Protein AF-A0A367M570-F1 (afdb_monomer_lite)

Foldseek 3Di:
DPPPPPDPDLLPLLVVLQVVVVCVVVVVVVVVVVCCVPPVVVVVVVLVVLCVLEDPEQPLVSVVLVVVLSVVSSVCSNCVVVVQVVCCVVPVDRQGPVNVVVVSVVVSVVSRHDDYPDPDPVSSPDDDDDDDPPPDDD

Secondary structure (DSSP, 8-state):
-------SSTTHHHHHHHHHHHHHHTT-HHHHHHHHHHHHHHHHHHHHHHHHHS----HHHHHHHHHHHHHHHHHHHHTHHHHHHHHHHHHS----HHHHHHHHHHHHHHHTTSPP----HHHHT--PPP---PPPP-

Sequence (138 aa):
QAMAVKPRSGNDLSIFMRLLGLAFSQSQGHLRKYLEEVYGKVFRRYMLLVNEAAPKLPPIELFWRVHFMLGAAAFSMSGIKALRAMAETDFGVNTSTEQVMHLMVPFFAAGMRAESGIDDPLLAGAQLRPRNKTPAKA

Organism: Pseudomonas aeruginosa (NCBI:txid287)

Radius of gyration: 18.05 Å; chains: 1; bounding box: 32×40×56 Å

pLDDT: mean 84.7, std 14.81, range [34.62, 98.0]

InterPro domains:
  IPR036271 Tetracyclin repressor-like, C-terminal domain superfamily [SSF48498] (4-114)
  IPR041586 PsrA, tetracyclin repressor-like, C-terminal domain [PF17939] (2-111)

Structure (mmCIF, N/CA/C/O backbone):
data_AF-A0A367M570-F1
#
_entry.id   AF-A0A367M570-F1
#
loop_
_atom_site.group_PDB
_atom_site.id
_atom_site.type_symbol
_atom_site.label_atom_id
_atom_site.label_alt_id
_atom_site.label_comp_id
_atom_site.label_asym_id
_atom_site.label_entity_id
_atom_site.label_seq_id
_atom_site.pdbx_PDB_ins_code
_atom_site.Cartn_x
_atom_site.Cartn_y
_atom_site.Cartn_z
_atom_site.occupancy
_atom_site.B_iso_or_equiv
_atom_site.auth_seq_id
_atom_site.auth_comp_id
_atom_site.auth_asym_id
_atom_site.auth_atom_id
_atom_site.pdbx_PDB_model_num
ATOM 1 N N . GLN A 1 1 ? -13.243 13.557 -8.423 1.00 34.62 1 GLN A N 1
ATOM 2 C CA . GLN A 1 1 ? -12.076 14.240 -9.018 1.00 34.62 1 GLN A CA 1
ATOM 3 C C . GLN A 1 1 ? -10.933 14.195 -8.013 1.00 34.62 1 GLN A C 1
ATOM 5 O O . GLN A 1 1 ? -10.962 14.931 -7.037 1.00 34.62 1 GLN A O 1
ATOM 10 N N . ALA A 1 2 ? -9.980 13.277 -8.185 1.00 37.94 2 ALA A N 1
ATOM 11 C CA . ALA A 1 2 ? -8.731 13.326 -7.431 1.00 37.94 2 ALA A CA 1
ATOM 12 C C . ALA A 1 2 ? -7.900 14.479 -8.009 1.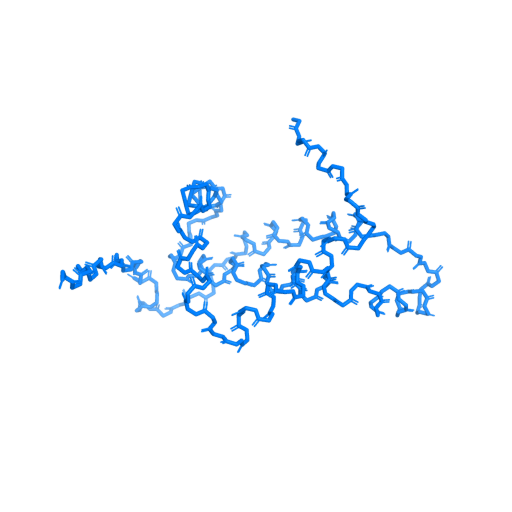00 37.94 2 ALA A C 1
ATOM 14 O O . ALA A 1 2 ? -7.686 14.526 -9.219 1.00 37.94 2 ALA A O 1
ATOM 15 N N . MET A 1 3 ? -7.506 15.444 -7.178 1.00 39.47 3 MET A N 1
ATOM 16 C CA . MET A 1 3 ? -6.627 16.527 -7.615 1.00 39.47 3 MET A CA 1
ATOM 17 C C . MET A 1 3 ? -5.320 15.909 -8.110 1.00 39.47 3 MET A C 1
ATOM 19 O O . MET A 1 3 ? -4.603 15.277 -7.334 1.00 39.47 3 MET A O 1
ATOM 23 N N . ALA A 1 4 ? -5.025 16.070 -9.399 1.00 48.22 4 ALA A N 1
ATOM 24 C CA . ALA A 1 4 ? -3.744 15.688 -9.964 1.00 48.22 4 ALA A CA 1
ATOM 25 C C . ALA A 1 4 ? -2.668 16.578 -9.329 1.00 48.22 4 ALA A C 1
ATOM 27 O O . ALA A 1 4 ? -2.486 17.735 -9.712 1.00 48.22 4 ALA A O 1
ATOM 28 N N . VAL A 1 5 ? -1.983 16.056 -8.312 1.00 55.94 5 VAL A N 1
ATOM 29 C CA . VAL A 1 5 ? -0.757 16.665 -7.799 1.00 55.94 5 VAL A CA 1
ATOM 30 C C . VAL A 1 5 ? 0.239 16.618 -8.948 1.00 55.94 5 VAL A C 1
ATOM 32 O O . VAL A 1 5 ? 0.719 15.547 -9.312 1.00 55.94 5 VAL A O 1
ATOM 35 N N . LYS A 1 6 ? 0.495 17.772 -9.570 1.00 53.00 6 LYS A N 1
ATOM 36 C CA . LYS A 1 6 ? 1.461 17.881 -10.662 1.00 53.00 6 LYS A CA 1
ATOM 37 C C . LYS A 1 6 ? 2.836 17.488 -10.099 1.00 53.00 6 LYS A C 1
ATOM 39 O O . LYS A 1 6 ? 3.293 18.157 -9.169 1.00 53.00 6 LYS A O 1
ATOM 44 N N . PRO A 1 7 ? 3.476 16.415 -10.598 1.00 57.03 7 PRO A N 1
ATOM 45 C CA . PRO A 1 7 ? 4.789 16.012 -10.111 1.00 57.03 7 PRO A CA 1
ATOM 46 C C . PRO A 1 7 ? 5.773 17.173 -10.286 1.00 57.03 7 PRO A C 1
ATOM 48 O O . PRO A 1 7 ? 5.790 17.811 -11.340 1.00 57.03 7 PRO A O 1
ATOM 51 N N . ARG A 1 8 ? 6.583 17.465 -9.264 1.00 62.84 8 ARG A N 1
ATOM 52 C CA . ARG A 1 8 ? 7.689 18.433 -9.363 1.00 62.84 8 ARG A CA 1
ATOM 53 C C . ARG A 1 8 ? 8.830 17.820 -10.181 1.00 62.84 8 ARG A C 1
ATOM 55 O O . ARG A 1 8 ? 9.519 18.539 -10.895 1.00 62.84 8 ARG A O 1
ATOM 62 N N . SER A 1 9 ? 8.973 16.493 -10.128 1.00 61.91 9 SER A N 1
ATOM 63 C CA . SER A 1 9 ? 9.797 15.678 -11.024 1.00 61.91 9 SER A CA 1
ATOM 64 C C . SER A 1 9 ? 9.145 14.314 -11.302 1.00 61.91 9 SER A C 1
ATOM 66 O O . SER A 1 9 ? 8.333 13.829 -10.515 1.00 61.91 9 SER A O 1
ATOM 68 N N . GLY A 1 10 ? 9.538 13.634 -12.387 1.00 64.19 10 GLY A N 1
ATOM 69 C CA . GLY A 1 10 ? 9.042 12.284 -12.711 1.00 64.19 10 GLY A CA 1
ATOM 70 C C . GLY A 1 10 ? 9.388 11.190 -11.682 1.00 64.19 10 GLY A C 1
ATOM 71 O O . GLY A 1 10 ? 8.903 10.069 -11.809 1.00 64.19 10 GLY A O 1
ATOM 72 N N . ASN A 1 11 ? 10.202 11.498 -10.661 1.00 72.75 11 ASN A N 1
ATOM 73 C CA . ASN A 1 11 ? 10.684 10.545 -9.655 1.00 72.75 11 ASN A CA 1
ATOM 74 C C . ASN A 1 11 ? 10.164 10.812 -8.229 1.00 72.75 11 ASN A C 1
ATOM 76 O O . ASN A 1 11 ? 10.533 10.069 -7.318 1.00 72.75 11 ASN A O 1
ATOM 80 N N . ASP A 1 12 ? 9.329 11.833 -8.008 1.00 82.19 12 ASP A N 1
ATOM 81 C CA . ASP A 1 12 ? 8.948 12.280 -6.655 1.00 82.19 12 ASP A CA 1
ATOM 82 C C . ASP A 1 12 ? 8.341 11.157 -5.804 1.00 82.19 12 ASP A C 1
ATOM 84 O O . ASP A 1 12 ? 8.717 10.973 -4.645 1.00 82.19 12 ASP A O 1
ATOM 88 N N . LEU A 1 13 ? 7.452 10.356 -6.396 1.00 80.75 13 LEU A N 1
ATOM 89 C CA . LEU A 1 13 ? 6.815 9.229 -5.715 1.00 80.75 13 LEU A CA 1
ATOM 90 C C . LEU A 1 13 ? 7.827 8.148 -5.309 1.00 80.75 13 LEU A C 1
ATOM 92 O O . LEU A 1 13 ? 7.760 7.623 -4.200 1.00 80.75 13 LEU A O 1
ATOM 96 N N . SER A 1 14 ? 8.786 7.837 -6.183 1.00 82.75 14 SER A N 1
ATOM 97 C CA . SER A 1 14 ? 9.837 6.853 -5.900 1.00 82.75 14 SER A CA 1
ATOM 98 C C . SER A 1 14 ? 10.739 7.319 -4.752 1.00 82.75 14 SER A C 1
ATOM 100 O O . SER A 1 14 ? 11.030 6.551 -3.834 1.00 82.75 14 SER A O 1
ATOM 102 N N . ILE A 1 15 ? 11.116 8.603 -4.747 1.00 87.75 15 ILE A N 1
ATOM 103 C CA . ILE A 1 15 ? 11.908 9.207 -3.668 1.00 87.75 15 ILE A CA 1
ATOM 104 C C . ILE A 1 15 ? 11.131 9.183 -2.350 1.00 87.75 15 ILE A C 1
ATOM 106 O O . ILE A 1 15 ? 11.681 8.747 -1.338 1.00 87.75 15 ILE A O 1
ATOM 110 N N . PHE A 1 16 ? 9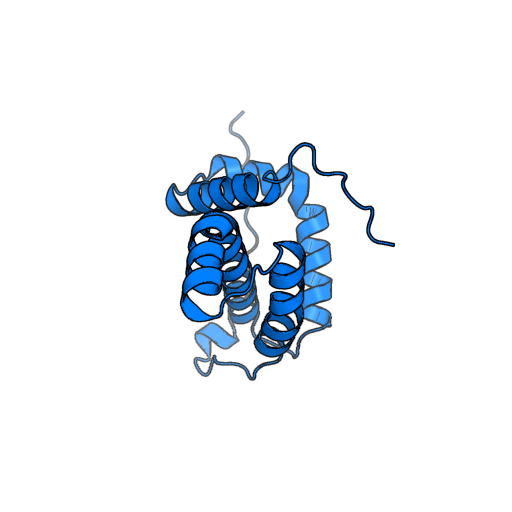.865 9.610 -2.359 1.00 88.19 16 PHE A N 1
ATOM 111 C CA . PHE A 1 16 ? 9.011 9.590 -1.173 1.00 88.19 16 PHE A CA 1
ATOM 112 C C . PHE A 1 16 ? 8.896 8.180 -0.587 1.00 88.19 16 PHE A C 1
ATOM 114 O O . PHE A 1 16 ? 9.136 7.992 0.602 1.00 88.19 16 PHE A O 1
ATOM 121 N N . MET A 1 17 ? 8.601 7.180 -1.420 1.00 88.50 17 MET A N 1
ATOM 122 C CA . MET A 1 17 ? 8.444 5.794 -0.975 1.00 88.50 17 MET A CA 1
ATOM 123 C C . MET A 1 17 ? 9.747 5.203 -0.427 1.00 88.50 17 MET A C 1
ATOM 125 O O . MET A 1 17 ? 9.722 4.481 0.569 1.00 88.50 17 MET A O 1
ATOM 129 N N . ARG A 1 18 ? 10.900 5.575 -0.997 1.00 86.56 18 ARG A N 1
ATOM 130 C CA . ARG A 1 18 ? 12.213 5.206 -0.452 1.00 86.56 18 ARG A CA 1
ATOM 131 C C . ARG A 1 18 ? 12.465 5.829 0.924 1.00 86.56 18 ARG A C 1
ATOM 133 O O . ARG A 1 18 ? 12.894 5.131 1.838 1.00 86.56 18 ARG A O 1
ATOM 140 N N . LEU A 1 19 ? 12.187 7.126 1.088 1.00 88.44 19 LEU A N 1
ATOM 141 C CA . LEU A 1 19 ? 12.317 7.814 2.381 1.00 88.44 19 LEU A CA 1
ATOM 142 C C . LEU A 1 19 ? 11.354 7.243 3.425 1.00 88.44 19 LEU A C 1
ATOM 144 O O . LEU A 1 19 ? 11.730 7.080 4.583 1.00 88.44 19 LEU A O 1
ATOM 148 N N . LEU A 1 20 ? 10.136 6.892 3.012 1.00 84.94 20 LEU A N 1
ATOM 149 C CA . LEU A 1 20 ? 9.163 6.237 3.873 1.00 84.94 20 LEU A CA 1
ATOM 150 C C . LEU A 1 20 ? 9.677 4.871 4.346 1.00 84.94 20 LEU A C 1
ATOM 152 O O . LEU A 1 20 ? 9.636 4.593 5.540 1.00 84.94 20 LEU A O 1
ATOM 156 N N . GLY A 1 21 ? 10.233 4.052 3.448 1.00 79.31 21 GLY A N 1
ATOM 157 C CA . GLY A 1 21 ? 10.872 2.784 3.812 1.00 79.31 21 GLY A CA 1
ATOM 158 C C . GLY A 1 21 ? 12.024 2.956 4.811 1.00 79.31 21 GLY A C 1
ATOM 159 O O . GLY A 1 21 ? 12.097 2.222 5.797 1.00 79.31 21 GLY A O 1
ATOM 160 N N . LEU A 1 22 ? 12.877 3.969 4.613 1.00 84.94 22 LEU A N 1
ATOM 161 C CA . LEU A 1 22 ? 13.963 4.309 5.544 1.00 84.94 22 LEU A CA 1
ATOM 162 C C . LEU A 1 22 ? 13.444 4.742 6.922 1.00 84.94 22 LEU A C 1
ATOM 164 O O . LEU A 1 22 ? 14.012 4.359 7.942 1.00 84.94 22 LEU A O 1
ATOM 168 N N . ALA A 1 23 ? 12.346 5.498 6.971 1.00 82.88 23 ALA A N 1
ATOM 169 C CA . ALA A 1 23 ? 11.721 5.900 8.229 1.00 82.88 23 ALA A CA 1
ATOM 170 C C . ALA A 1 23 ? 11.265 4.696 9.071 1.00 82.88 23 ALA A C 1
ATOM 172 O O . ALA A 1 23 ? 11.406 4.721 10.298 1.00 82.88 23 ALA A O 1
ATOM 173 N N . PHE A 1 24 ? 10.746 3.647 8.419 1.00 71.81 24 PHE A N 1
ATOM 174 C CA . PHE A 1 24 ? 10.370 2.396 9.080 1.00 71.81 24 PHE A CA 1
ATOM 175 C C . PHE A 1 24 ? 11.594 1.595 9.533 1.00 71.81 24 PHE A C 1
ATOM 177 O O . PHE A 1 24 ? 11.655 1.211 10.700 1.00 71.81 24 PHE A O 1
ATOM 184 N N . SER A 1 25 ? 12.582 1.373 8.656 1.00 77.12 25 SER A N 1
ATOM 185 C CA . SER A 1 25 ? 13.752 0.545 8.991 1.00 77.12 25 SER A CA 1
ATOM 186 C C . SER A 1 25 ? 14.625 1.161 10.085 1.00 77.12 25 SER A C 1
ATOM 188 O O . SER A 1 25 ? 15.166 0.445 10.923 1.00 77.12 25 SER A O 1
ATOM 190 N N . GLN A 1 26 ? 14.713 2.491 10.132 1.00 80.25 26 GLN A N 1
ATOM 191 C CA . GLN A 1 26 ? 15.499 3.222 11.127 1.00 80.25 26 GLN A CA 1
ATOM 192 C C . GLN A 1 26 ? 14.699 3.597 12.383 1.00 80.25 26 GLN A C 1
ATOM 194 O O . GLN A 1 26 ? 15.179 4.391 13.191 1.00 80.25 26 GLN A O 1
ATOM 199 N N . SER A 1 27 ? 13.478 3.067 12.550 1.00 75.94 27 SER A N 1
ATOM 200 C CA . SER A 1 27 ? 12.632 3.271 13.737 1.00 75.94 27 SER A CA 1
ATOM 201 C C . SER A 1 27 ? 12.521 4.741 14.176 1.00 75.94 27 SER A C 1
ATOM 203 O O . SER A 1 27 ? 12.627 5.066 15.360 1.00 75.94 27 SER A O 1
ATOM 205 N N . GLN A 1 28 ? 12.302 5.652 13.222 1.00 76.19 28 GLN A N 1
ATOM 206 C CA . GLN A 1 28 ? 12.302 7.103 13.449 1.00 76.19 28 GLN A CA 1
ATOM 207 C C . GLN A 1 28 ? 11.061 7.553 14.249 1.00 76.19 28 GLN A C 1
ATOM 209 O O . GLN A 1 28 ? 10.074 8.062 13.709 1.00 76.19 28 GLN A O 1
ATOM 214 N N . GLY A 1 29 ? 11.089 7.361 15.571 1.00 79.44 29 GLY A N 1
ATOM 215 C CA . GLY A 1 29 ? 9.947 7.601 16.460 1.00 79.44 29 GLY A CA 1
ATOM 216 C C . GLY A 1 29 ? 9.434 9.046 16.451 1.00 79.44 29 GLY A C 1
ATOM 217 O O . GLY A 1 29 ? 8.223 9.268 16.536 1.00 79.44 29 GLY A O 1
ATOM 218 N N . HIS A 1 30 ? 10.329 10.027 16.288 1.00 84.81 30 HIS A N 1
ATOM 219 C CA . HIS A 1 30 ? 9.959 11.443 16.167 1.00 84.81 30 HIS A CA 1
ATOM 220 C C . HIS A 1 30 ? 9.197 11.731 14.869 1.00 84.81 30 HIS A C 1
ATOM 222 O O . HIS A 1 30 ? 8.232 12.489 14.887 1.00 84.81 30 HIS A O 1
ATOM 228 N N . LEU A 1 31 ? 9.569 11.086 13.759 1.00 83.81 31 LEU A N 1
ATOM 229 C CA . LEU A 1 31 ? 8.886 11.245 12.479 1.00 83.81 31 LEU A CA 1
ATOM 230 C C . LEU A 1 31 ? 7.484 10.640 12.544 1.00 83.81 31 LEU A C 1
ATOM 232 O O . LEU A 1 31 ? 6.525 11.278 12.124 1.00 83.81 31 LEU A O 1
ATOM 236 N N . ARG A 1 32 ? 7.335 9.460 13.158 1.00 82.50 32 ARG A N 1
ATOM 237 C CA . ARG A 1 32 ? 6.010 8.878 13.417 1.00 82.50 32 ARG A CA 1
ATOM 238 C C . ARG A 1 32 ? 5.132 9.821 14.243 1.00 82.50 32 ARG A C 1
ATOM 240 O O . ARG A 1 32 ? 3.957 9.975 13.926 1.00 82.50 32 ARG A O 1
ATOM 247 N N . LYS A 1 33 ? 5.685 10.440 15.294 1.00 84.12 33 LYS A N 1
ATOM 248 C CA . LYS A 1 33 ? 4.964 11.419 16.124 1.00 84.12 33 LYS A CA 1
ATOM 249 C C . LYS A 1 33 ? 4.538 12.638 15.300 1.00 84.12 33 LYS A C 1
ATOM 251 O O . LYS A 1 33 ? 3.372 13.004 15.340 1.00 84.12 33 LYS A O 1
ATOM 256 N N . TYR A 1 34 ? 5.448 13.199 14.508 1.00 85.88 34 TYR A N 1
ATOM 257 C CA . TYR A 1 34 ? 5.159 14.333 13.632 1.00 85.88 34 TYR A CA 1
ATOM 258 C C . TYR A 1 34 ? 4.067 14.015 12.597 1.00 85.88 34 TYR A C 1
ATOM 260 O O . TYR A 1 34 ? 3.112 14.772 12.449 1.00 85.88 34 TYR A O 1
ATOM 268 N N . LEU A 1 35 ? 4.157 12.868 11.912 1.00 85.44 35 LEU A N 1
ATOM 269 C CA . LEU A 1 35 ? 3.154 12.453 10.926 1.00 85.44 35 LEU A CA 1
ATOM 270 C C . LEU A 1 35 ? 1.777 12.240 11.564 1.00 85.44 35 LEU A C 1
ATOM 272 O O . LEU A 1 35 ? 0.762 12.595 10.972 1.00 85.44 35 LEU A O 1
ATOM 276 N N . GLU A 1 36 ? 1.738 11.693 12.775 1.00 83.88 36 GLU A N 1
ATOM 277 C CA . GLU A 1 36 ? 0.509 11.533 13.549 1.00 83.88 36 GLU A CA 1
ATOM 278 C C . GLU A 1 36 ? -0.100 12.887 13.956 1.00 83.88 36 GLU A C 1
ATOM 280 O O . GLU A 1 36 ? -1.313 13.072 13.861 1.00 83.88 36 GLU A O 1
ATOM 285 N N . GLU A 1 37 ? 0.725 13.855 14.360 1.00 87.50 37 GLU A N 1
ATOM 286 C CA . GLU A 1 37 ? 0.278 15.203 14.733 1.00 87.50 37 GLU A CA 1
ATOM 287 C C . GLU A 1 37 ? -0.255 15.994 13.530 1.00 87.50 37 GLU A C 1
ATOM 289 O O . GLU A 1 37 ? -1.309 16.624 13.628 1.00 87.50 37 GLU A O 1
ATOM 294 N N . VAL A 1 38 ? 0.431 15.927 12.386 1.00 89.56 38 VAL A N 1
ATOM 295 C CA . VAL A 1 38 ? 0.094 16.721 11.193 1.00 89.56 38 VAL A CA 1
ATOM 296 C C . VAL A 1 38 ? -0.960 16.036 10.317 1.00 89.56 38 VAL A C 1
ATOM 298 O O . VAL A 1 38 ? -1.906 16.678 9.864 1.00 89.56 38 VAL A O 1
ATOM 301 N N . TYR A 1 39 ? -0.832 14.727 10.088 1.00 87.44 39 TYR A N 1
ATOM 302 C CA . TYR A 1 39 ? -1.651 13.976 9.127 1.00 87.44 39 TYR A CA 1
ATOM 303 C C . TYR A 1 39 ? -2.552 12.918 9.776 1.00 87.44 39 TYR A C 1
ATOM 305 O O . TYR A 1 39 ? -3.415 12.348 9.103 1.00 87.44 39 TYR A O 1
ATOM 313 N N . GLY A 1 40 ? -2.427 12.664 11.081 1.00 85.31 40 GLY A N 1
ATOM 314 C CA . GLY A 1 40 ? -3.159 11.584 11.746 1.00 85.31 40 GLY A CA 1
ATOM 315 C C . GLY A 1 40 ? -4.679 11.711 11.628 1.00 85.31 40 GLY A C 1
ATOM 316 O O . GLY A 1 40 ? -5.366 10.706 11.463 1.00 85.31 40 GLY A O 1
ATOM 317 N N . LYS A 1 41 ? -5.237 12.934 11.634 1.00 87.06 41 LYS A N 1
ATOM 318 C CA . LYS A 1 41 ? -6.693 13.142 11.497 1.00 87.06 41 LYS A CA 1
ATOM 319 C C . LYS A 1 41 ? -7.225 12.630 10.155 1.00 87.06 41 LYS A C 1
ATOM 321 O O . LYS A 1 41 ? -8.228 11.917 10.133 1.00 87.06 41 LYS A O 1
ATOM 326 N N . VAL A 1 42 ? -6.567 12.983 9.048 1.00 91.75 42 VAL A N 1
ATOM 327 C CA . VAL A 1 42 ? -6.980 12.529 7.710 1.00 91.75 42 VAL A CA 1
ATOM 328 C C . VAL A 1 42 ? -6.704 11.040 7.532 1.00 91.75 42 VAL A C 1
ATOM 330 O O . VAL A 1 42 ? -7.565 10.324 7.025 1.00 91.75 42 VAL A O 1
ATOM 333 N N . PHE A 1 43 ? -5.568 10.554 8.037 1.00 85.75 43 PHE A N 1
ATOM 334 C CA . PHE A 1 43 ? -5.212 9.141 7.961 1.00 85.75 43 PHE A CA 1
ATOM 335 C C . PHE A 1 43 ? -6.208 8.257 8.723 1.00 85.75 43 PHE A C 1
ATOM 337 O O . PHE A 1 43 ? -6.688 7.264 8.185 1.00 85.75 43 PHE A O 1
ATOM 344 N N . ARG A 1 44 ? -6.609 8.651 9.941 1.00 87.00 44 ARG A N 1
ATOM 345 C CA . ARG A 1 44 ? -7.651 7.948 10.708 1.00 87.00 44 ARG A CA 1
ATOM 346 C C . ARG A 1 44 ? -8.985 7.926 9.979 1.00 87.00 44 ARG A C 1
ATOM 348 O O . ARG A 1 44 ? -9.610 6.876 9.919 1.00 87.00 44 ARG A O 1
ATOM 355 N N . ARG A 1 45 ? -9.411 9.057 9.405 1.00 89.81 45 ARG A N 1
ATOM 356 C CA . ARG A 1 45 ? -10.656 9.116 8.626 1.00 89.81 45 ARG A CA 1
ATOM 357 C C . ARG A 1 45 ? -10.614 8.153 7.442 1.00 89.81 45 ARG A C 1
ATOM 359 O O . ARG A 1 45 ? -11.579 7.435 7.221 1.00 89.81 45 ARG A O 1
ATOM 366 N N . TYR A 1 46 ? -9.505 8.128 6.708 1.00 89.06 46 TYR A N 1
ATOM 367 C CA . TYR A 1 46 ? -9.320 7.189 5.607 1.00 89.06 46 TYR A CA 1
ATOM 368 C C . TYR A 1 46 ? -9.392 5.738 6.094 1.00 89.06 46 TYR A C 1
ATOM 370 O O . TYR A 1 46 ? -10.123 4.933 5.528 1.00 89.06 46 TYR A O 1
ATOM 378 N N . MET A 1 47 ? -8.705 5.423 7.193 1.00 87.50 47 MET A N 1
ATOM 379 C CA . MET A 1 47 ? -8.697 4.072 7.746 1.00 87.50 47 MET A CA 1
ATOM 380 C C . MET A 1 47 ? -10.060 3.598 8.257 1.00 87.50 47 MET A C 1
ATOM 382 O O . MET A 1 47 ? -10.353 2.411 8.152 1.00 87.50 47 MET A O 1
ATOM 386 N N . LEU A 1 48 ? -10.905 4.500 8.760 1.00 87.81 48 LEU A N 1
ATOM 387 C CA . LEU A 1 48 ? -12.287 4.169 9.116 1.00 87.81 48 LEU A CA 1
ATOM 388 C C . LEU A 1 48 ? -13.089 3.734 7.886 1.00 87.81 48 LEU A C 1
ATOM 390 O O . LEU A 1 48 ? -13.712 2.682 7.916 1.00 87.81 48 LEU A O 1
ATOM 394 N N . LEU A 1 49 ? -12.986 4.475 6.781 1.00 91.00 49 LEU A N 1
ATOM 395 C CA . LEU A 1 49 ? -13.671 4.124 5.532 1.00 91.00 49 LEU A CA 1
ATOM 396 C C . LEU A 1 49 ? -13.153 2.806 4.940 1.00 91.00 49 LEU A C 1
ATOM 398 O O . LEU A 1 49 ? -13.932 2.014 4.421 1.00 91.00 49 LEU A O 1
ATOM 402 N N . VAL A 1 50 ? -11.843 2.549 5.031 1.00 87.31 50 VAL A N 1
ATOM 403 C CA . VAL A 1 50 ? -11.261 1.262 4.612 1.00 87.31 50 VAL A CA 1
ATOM 404 C C . VAL A 1 50 ? -11.812 0.114 5.457 1.00 87.31 50 VAL A C 1
ATOM 406 O O . VAL A 1 50 ? -12.137 -0.932 4.904 1.00 87.31 50 VAL A O 1
ATOM 409 N N . ASN A 1 51 ? -11.941 0.310 6.771 1.00 85.56 51 ASN A N 1
ATOM 410 C CA . ASN A 1 51 ? -12.527 -0.684 7.669 1.00 85.56 51 ASN A CA 1
ATOM 411 C C . ASN A 1 51 ? -14.010 -0.939 7.350 1.00 85.56 51 ASN A C 1
ATOM 413 O O . ASN A 1 51 ? -14.434 -2.083 7.286 1.00 85.56 51 ASN A O 1
ATOM 417 N N . GLU A 1 52 ? -14.785 0.118 7.100 1.00 88.00 52 GLU A N 1
ATOM 418 C CA . GLU A 1 52 ? -16.205 0.021 6.729 1.00 88.00 52 GLU A CA 1
ATOM 419 C C . GLU A 1 52 ? -16.422 -0.674 5.375 1.00 88.00 52 GLU A C 1
ATOM 421 O O . GLU A 1 52 ? -17.432 -1.347 5.180 1.00 88.00 52 GLU A O 1
ATOM 426 N N . ALA A 1 53 ? -15.485 -0.517 4.437 1.00 88.38 53 ALA A N 1
ATOM 427 C CA . ALA A 1 53 ? -15.564 -1.103 3.099 1.00 88.38 53 ALA A CA 1
ATOM 428 C C . ALA A 1 53 ? -15.030 -2.546 3.010 1.00 88.38 53 ALA A C 1
ATOM 430 O O . ALA A 1 53 ? -15.250 -3.219 1.996 1.00 88.38 53 ALA A O 1
ATOM 431 N N . ALA A 1 54 ? -14.295 -3.009 4.024 1.00 83.94 54 ALA A N 1
ATOM 432 C CA . ALA A 1 54 ? -13.785 -4.372 4.115 1.00 83.94 54 ALA A CA 1
ATOM 433 C C . ALA A 1 54 ? -14.795 -5.291 4.836 1.00 83.94 54 ALA A C 1
ATOM 435 O O . ALA A 1 54 ? -15.659 -4.810 5.573 1.00 83.94 54 ALA A O 1
ATOM 436 N N . PRO A 1 55 ? -14.711 -6.625 4.660 1.00 83.69 55 PRO A N 1
ATOM 437 C CA . PRO A 1 55 ? -15.399 -7.565 5.540 1.00 83.69 55 PRO A CA 1
ATOM 438 C C . PRO A 1 55 ? -15.016 -7.302 7.002 1.00 83.69 55 PRO A C 1
ATOM 440 O O . PRO A 1 55 ? -13.961 -6.733 7.278 1.00 83.69 55 PRO A O 1
ATOM 443 N N . LYS A 1 56 ? -15.856 -7.724 7.953 1.00 85.75 56 LYS A N 1
ATOM 444 C CA . LYS A 1 56 ? -15.564 -7.552 9.384 1.00 85.75 56 LYS A CA 1
ATOM 445 C C . LYS A 1 56 ? -14.306 -8.348 9.755 1.00 85.75 56 LYS A C 1
ATOM 447 O O . LYS A 1 56 ? -14.385 -9.554 9.961 1.00 85.75 56 LYS A O 1
ATOM 452 N N . LEU A 1 57 ? -13.169 -7.662 9.834 1.00 89.94 57 LEU A N 1
ATOM 453 C CA . LEU A 1 57 ? -11.876 -8.225 10.219 1.00 89.94 57 LEU A CA 1
ATOM 454 C C . LEU A 1 57 ? -11.544 -7.871 11.675 1.00 89.94 57 LEU A C 1
ATOM 456 O O . LEU A 1 57 ? -11.896 -6.776 12.134 1.00 89.94 57 LEU A O 1
ATOM 460 N N . PRO A 1 58 ? -10.814 -8.737 12.400 1.00 92.31 58 PRO A N 1
ATOM 461 C CA . PRO A 1 58 ? -10.194 -8.359 13.662 1.00 92.31 58 PRO A CA 1
ATOM 462 C C . PRO A 1 58 ? -9.337 -7.089 13.494 1.00 92.31 58 PRO A C 1
ATOM 464 O O . PRO A 1 58 ? -8.578 -6.986 12.522 1.00 92.31 58 PRO A O 1
ATOM 467 N N . PRO A 1 59 ? -9.378 -6.119 14.430 1.00 90.12 59 PRO A N 1
ATOM 468 C CA . PRO A 1 59 ? -8.632 -4.864 14.295 1.00 90.12 59 PRO A CA 1
ATOM 469 C C . PRO A 1 59 ? -7.122 -5.047 14.091 1.00 90.12 59 PRO A C 1
ATOM 471 O O . PRO A 1 59 ? -6.494 -4.282 13.354 1.00 90.12 59 PRO A O 1
ATOM 474 N N . ILE A 1 60 ? -6.530 -6.066 14.725 1.00 92.94 60 ILE A N 1
ATOM 475 C CA . ILE A 1 60 ? -5.111 -6.397 14.552 1.00 92.94 60 ILE A CA 1
ATOM 476 C C . ILE A 1 60 ? -4.808 -6.929 13.148 1.00 92.94 60 ILE A C 1
ATOM 478 O O . ILE A 1 60 ? -3.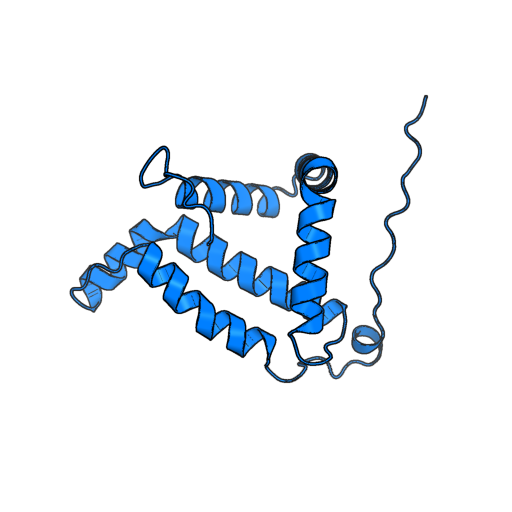744 -6.646 12.601 1.00 92.94 60 ILE A O 1
ATOM 482 N N . GLU A 1 61 ? -5.745 -7.641 12.525 1.00 94.50 61 GLU A N 1
ATOM 483 C CA . GLU A 1 61 ? -5.575 -8.115 11.156 1.00 94.50 61 GLU A CA 1
ATOM 484 C C . GLU A 1 61 ? -5.635 -6.956 10.167 1.00 94.50 61 GLU A C 1
ATOM 486 O O . GLU A 1 61 ? -4.771 -6.840 9.299 1.00 94.50 61 GLU A O 1
ATOM 491 N N . LEU A 1 62 ? -6.599 -6.046 10.342 1.00 91.50 62 LEU A N 1
ATOM 492 C CA . LEU A 1 62 ? -6.680 -4.829 9.538 1.00 91.50 62 LEU A CA 1
ATOM 493 C C . LEU A 1 62 ? -5.384 -4.013 9.639 1.00 91.50 62 LEU A C 1
ATOM 495 O O . LEU A 1 62 ? -4.875 -3.538 8.623 1.00 91.50 62 LEU A O 1
ATOM 499 N N . PHE A 1 63 ? -4.825 -3.883 10.848 1.00 91.06 63 PHE A N 1
ATOM 500 C CA . PHE A 1 63 ? -3.520 -3.255 11.053 1.00 91.06 63 PHE A CA 1
ATOM 501 C C . PHE A 1 63 ? -2.452 -3.905 10.165 1.00 91.06 63 PHE A C 1
ATOM 503 O O . PHE A 1 63 ? -1.765 -3.193 9.432 1.00 91.06 63 PHE A O 1
ATOM 510 N N . TRP A 1 64 ? -2.339 -5.234 10.166 1.00 95.06 64 TRP A N 1
ATOM 511 C CA . TRP A 1 64 ? -1.354 -5.940 9.346 1.00 95.06 64 TRP A CA 1
ATOM 512 C C . TRP A 1 64 ? -1.608 -5.801 7.846 1.00 95.06 64 TRP A C 1
ATOM 514 O O . TRP A 1 64 ? -0.685 -5.436 7.119 1.00 95.06 64 TRP A O 1
ATOM 524 N N . ARG A 1 65 ? -2.848 -5.980 7.373 1.00 95.62 65 ARG A N 1
ATOM 525 C CA . ARG A 1 65 ? -3.186 -5.848 5.943 1.00 95.62 65 ARG A CA 1
ATOM 526 C C . ARG A 1 65 ? -2.848 -4.462 5.394 1.00 95.62 65 ARG A C 1
ATOM 528 O O . ARG A 1 65 ? -2.309 -4.350 4.295 1.00 95.62 65 ARG A O 1
ATOM 535 N N . VAL A 1 66 ? -3.065 -3.407 6.178 1.00 92.31 66 VAL A N 1
ATOM 536 C CA . VAL A 1 66 ? -2.660 -2.039 5.809 1.00 92.31 66 VAL A CA 1
ATOM 537 C C . VAL A 1 66 ? -1.148 -1.915 5.662 1.00 92.31 66 VAL A C 1
ATOM 539 O O . VAL A 1 66 ? -0.678 -1.307 4.700 1.00 92.31 66 VAL A O 1
ATOM 542 N N . HIS A 1 67 ? -0.376 -2.512 6.571 1.00 91.44 67 HIS A N 1
ATOM 543 C CA . HIS A 1 67 ? 1.084 -2.508 6.476 1.00 91.44 67 HIS A CA 1
ATOM 544 C C . HIS A 1 67 ? 1.588 -3.371 5.317 1.00 91.44 67 HIS A C 1
ATOM 546 O O . HIS A 1 67 ? 2.581 -3.004 4.695 1.00 91.44 67 HIS A O 1
ATOM 552 N N . PHE A 1 68 ? 0.896 -4.457 4.966 1.00 95.88 68 PHE A N 1
ATOM 553 C CA . PHE A 1 68 ? 1.217 -5.254 3.782 1.00 95.88 68 PHE A CA 1
ATOM 554 C C . PHE A 1 68 ? 1.005 -4.454 2.495 1.00 95.88 68 PHE A C 1
ATOM 556 O O . PHE A 1 68 ? 1.909 -4.394 1.664 1.00 95.88 68 PHE A O 1
ATOM 563 N N . MET A 1 69 ? -0.138 -3.771 2.356 1.00 94.62 69 MET A N 1
ATOM 564 C CA . MET A 1 69 ? -0.394 -2.885 1.213 1.00 94.62 69 MET A CA 1
ATOM 565 C C . MET A 1 69 ? 0.651 -1.768 1.127 1.00 94.62 69 MET A C 1
ATOM 567 O O . MET A 1 69 ? 1.220 -1.520 0.064 1.00 94.62 69 MET A O 1
ATOM 571 N N . LEU A 1 70 ? 0.948 -1.122 2.260 1.00 91.44 70 LEU A N 1
ATOM 572 C CA . LEU A 1 70 ? 1.954 -0.068 2.321 1.00 91.44 70 LEU A CA 1
ATOM 573 C C . LEU A 1 70 ? 3.349 -0.592 1.965 1.00 91.44 70 LEU A C 1
ATOM 575 O O . LEU A 1 70 ? 4.069 0.065 1.220 1.00 91.44 70 LEU A O 1
ATOM 579 N N . GLY A 1 71 ? 3.719 -1.770 2.466 1.00 90.81 71 GLY A N 1
ATOM 580 C CA . GLY A 1 71 ? 4.994 -2.422 2.182 1.00 90.81 71 GLY A CA 1
ATOM 581 C C . GLY A 1 71 ? 5.140 -2.779 0.706 1.00 90.81 71 GLY A C 1
ATOM 582 O O . GLY A 1 71 ? 6.152 -2.437 0.099 1.00 90.81 71 GLY A O 1
ATOM 583 N N . ALA A 1 72 ? 4.113 -3.381 0.100 1.00 94.75 72 ALA A N 1
ATOM 584 C CA . ALA A 1 72 ? 4.099 -3.710 -1.324 1.00 94.75 72 ALA A CA 1
ATOM 585 C C . ALA A 1 72 ? 4.226 -2.455 -2.204 1.00 94.75 72 ALA A C 1
ATOM 587 O O . ALA A 1 72 ? 5.015 -2.436 -3.154 1.00 94.75 72 ALA A O 1
ATOM 588 N N . ALA A 1 73 ? 3.506 -1.382 -1.859 1.00 92.00 73 ALA A N 1
ATOM 589 C CA . ALA A 1 73 ? 3.610 -0.100 -2.549 1.00 92.00 73 ALA A CA 1
ATOM 590 C C . ALA A 1 73 ? 5.001 0.531 -2.374 1.00 92.00 73 ALA A C 1
ATOM 592 O O . ALA A 1 73 ? 5.629 0.925 -3.358 1.00 92.00 73 ALA A O 1
ATOM 593 N N . ALA A 1 74 ? 5.515 0.584 -1.143 1.00 88.88 74 ALA A N 1
ATOM 594 C CA . ALA A 1 74 ? 6.810 1.180 -0.835 1.00 88.88 74 ALA A CA 1
ATOM 595 C C . ALA A 1 74 ? 7.962 0.434 -1.520 1.00 88.88 74 ALA A C 1
ATOM 597 O O . ALA A 1 74 ? 8.801 1.070 -2.159 1.00 88.88 74 ALA A O 1
ATOM 598 N N . PHE A 1 75 ? 7.971 -0.900 -1.450 1.00 90.31 75 PHE A N 1
ATOM 599 C CA . PHE A 1 75 ? 8.950 -1.747 -2.130 1.00 90.31 75 PHE A CA 1
ATOM 600 C C . PHE A 1 75 ? 8.935 -1.502 -3.640 1.00 90.31 75 PHE A C 1
ATOM 602 O O . PHE A 1 75 ? 9.959 -1.139 -4.222 1.00 90.31 75 PHE A O 1
ATOM 609 N N . SER A 1 76 ? 7.760 -1.618 -4.263 1.00 92.75 76 SER A N 1
ATOM 610 C CA . SER A 1 76 ? 7.631 -1.514 -5.718 1.00 92.75 76 SER A CA 1
ATOM 611 C C . SER A 1 76 ? 8.005 -0.124 -6.231 1.00 92.75 76 SER A C 1
ATOM 613 O O . SER A 1 76 ? 8.684 -0.001 -7.244 1.00 92.75 76 SER A O 1
ATOM 615 N N . MET A 1 77 ? 7.605 0.940 -5.529 1.00 91.38 77 MET A N 1
ATOM 616 C CA . MET A 1 77 ? 7.907 2.318 -5.933 1.00 91.38 77 MET A CA 1
ATOM 617 C C . MET A 1 77 ? 9.361 2.711 -5.646 1.00 91.38 77 MET A C 1
ATOM 619 O O . MET A 1 77 ? 9.978 3.421 -6.446 1.00 91.38 77 MET A O 1
ATOM 623 N N . SER A 1 78 ? 9.941 2.239 -4.539 1.00 88.88 78 SER A N 1
ATOM 624 C CA . SER A 1 78 ? 11.363 2.446 -4.241 1.00 88.88 78 SER A CA 1
ATOM 625 C C . SER A 1 78 ? 12.261 1.697 -5.235 1.00 88.88 78 SER A C 1
ATOM 627 O O . SER A 1 78 ? 13.311 2.206 -5.621 1.00 88.88 78 SER A O 1
ATOM 629 N N . GLY A 1 79 ? 11.847 0.501 -5.665 1.00 90.56 79 GLY A N 1
ATOM 630 C CA . GLY A 1 79 ? 12.557 -0.358 -6.617 1.00 90.56 79 GLY A CA 1
ATOM 631 C C . GLY A 1 79 ? 12.136 -0.194 -8.081 1.00 90.56 79 GLY A C 1
ATOM 632 O O . GLY A 1 79 ? 12.587 -0.968 -8.923 1.00 90.56 79 GLY A O 1
ATOM 633 N N . ILE A 1 80 ? 11.293 0.793 -8.414 1.00 91.69 80 ILE A N 1
ATOM 634 C CA . ILE A 1 80 ? 10.565 0.832 -9.697 1.00 91.69 80 ILE A CA 1
ATOM 635 C C . ILE A 1 80 ? 11.476 0.800 -10.928 1.00 91.69 80 ILE A C 1
ATOM 637 O O . ILE A 1 80 ? 11.120 0.210 -11.941 1.00 91.69 80 ILE A O 1
ATOM 641 N N . LYS A 1 81 ? 12.671 1.401 -10.852 1.00 90.75 81 LYS A N 1
ATOM 642 C CA . LYS A 1 81 ? 13.639 1.386 -11.959 1.00 90.75 81 LYS A CA 1
ATOM 643 C C . LYS A 1 81 ? 14.166 -0.021 -12.238 1.00 90.75 81 LYS A C 1
ATOM 645 O O . LYS A 1 81 ? 14.225 -0.416 -13.394 1.00 90.75 81 LYS A O 1
ATOM 650 N N . ALA A 1 82 ? 14.520 -0.760 -11.187 1.00 94.44 82 ALA A N 1
ATOM 651 C CA . ALA A 1 82 ? 15.017 -2.125 -11.312 1.00 94.44 82 ALA A CA 1
ATOM 652 C C . ALA A 1 82 ? 13.905 -3.065 -11.793 1.00 94.44 82 ALA A C 1
ATOM 654 O O . ALA A 1 82 ? 14.100 -3.789 -12.760 1.00 94.44 82 ALA A O 1
ATOM 655 N N . LEU A 1 83 ? 12.712 -2.974 -11.194 1.00 95.88 83 LEU A N 1
ATOM 656 C CA . LEU A 1 83 ? 11.559 -3.789 -11.592 1.00 95.88 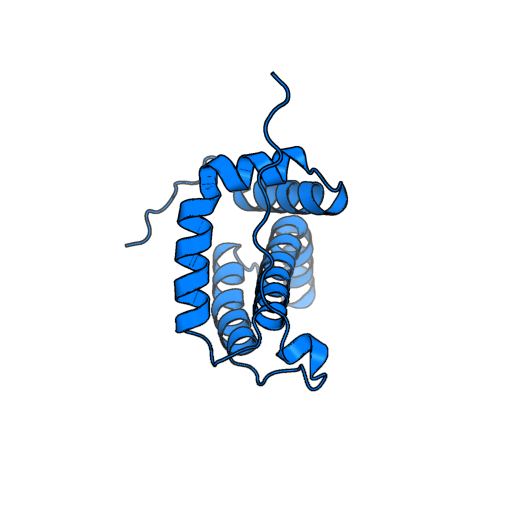83 LEU A CA 1
ATOM 657 C C . LEU A 1 83 ? 11.139 -3.538 -13.048 1.00 95.88 83 LEU A C 1
ATOM 659 O O . LEU A 1 83 ? 10.834 -4.486 -13.764 1.00 95.88 83 LEU A O 1
ATOM 663 N N . ARG A 1 84 ? 11.167 -2.283 -13.519 1.00 94.56 84 ARG A N 1
ATOM 664 C CA . ARG A 1 84 ? 10.903 -1.964 -14.934 1.00 94.56 84 ARG A CA 1
ATOM 665 C C . ARG A 1 84 ? 11.988 -2.494 -15.865 1.00 94.56 84 ARG A C 1
ATOM 667 O O . ARG A 1 84 ? 11.653 -2.947 -16.947 1.00 94.56 84 ARG A O 1
ATOM 674 N N . ALA A 1 85 ? 13.257 -2.461 -15.456 1.00 95.19 85 ALA A N 1
ATOM 675 C CA . ALA A 1 85 ? 14.343 -3.037 -16.248 1.00 95.19 85 ALA A CA 1
ATOM 676 C C . ALA A 1 85 ? 14.216 -4.565 -16.370 1.00 95.19 85 ALA A C 1
ATOM 678 O O . ALA A 1 85 ? 14.433 -5.106 -17.451 1.00 95.19 85 ALA A O 1
ATOM 679 N N . MET A 1 86 ? 13.812 -5.248 -15.293 1.00 97.25 86 MET A N 1
ATOM 680 C CA . MET A 1 86 ? 13.481 -6.677 -15.330 1.00 97.25 86 MET A CA 1
ATOM 681 C C . MET A 1 86 ? 12.299 -6.943 -16.269 1.00 97.25 86 MET A C 1
ATOM 683 O O . MET A 1 86 ? 12.408 -7.776 -17.155 1.00 97.25 86 MET A O 1
ATOM 687 N N . ALA A 1 87 ? 11.207 -6.177 -16.151 1.00 97.19 87 ALA A N 1
ATOM 688 C CA . ALA A 1 87 ? 10.043 -6.334 -17.025 1.00 97.19 87 ALA A CA 1
ATOM 689 C C . ALA A 1 87 ? 10.368 -6.096 -18.513 1.00 97.19 87 ALA A C 1
ATOM 691 O O . ALA A 1 87 ? 9.880 -6.820 -19.376 1.00 97.19 87 ALA A O 1
ATOM 692 N N . GLU A 1 88 ? 11.222 -5.117 -18.813 1.00 96.94 88 GLU A N 1
ATOM 693 C CA . GLU A 1 88 ? 11.712 -4.868 -20.172 1.00 96.94 88 GLU A CA 1
ATOM 694 C C . GLU A 1 88 ? 12.564 -6.038 -20.684 1.00 96.94 88 GLU A C 1
ATOM 696 O O . GLU A 1 88 ? 12.404 -6.465 -21.820 1.00 96.94 88 GLU A O 1
ATOM 701 N N . THR A 1 89 ? 13.441 -6.586 -19.840 1.00 97.88 89 THR A N 1
ATOM 702 C CA . THR A 1 89 ? 14.332 -7.699 -20.208 1.00 97.88 89 THR A CA 1
ATOM 703 C C . THR A 1 89 ? 13.549 -8.989 -20.449 1.00 97.88 89 THR A C 1
ATOM 705 O O . THR A 1 89 ? 13.783 -9.680 -21.437 1.00 97.88 89 THR A O 1
ATOM 708 N N . ASP A 1 90 ? 12.608 -9.293 -19.558 1.00 98.00 90 ASP A N 1
ATOM 709 C CA . ASP A 1 90 ? 11.913 -10.578 -19.525 1.00 98.00 90 ASP A CA 1
ATOM 710 C C . ASP A 1 90 ? 10.681 -10.599 -20.445 1.00 98.00 90 ASP A C 1
ATOM 712 O O . ASP A 1 90 ? 10.310 -11.651 -20.963 1.00 98.00 90 ASP A O 1
ATOM 716 N N . PHE A 1 91 ? 10.041 -9.442 -20.661 1.00 97.75 91 PHE A N 1
ATOM 717 C CA . PHE A 1 91 ? 8.772 -9.336 -21.391 1.00 97.75 91 PHE A CA 1
ATOM 718 C C . PHE A 1 91 ? 8.784 -8.308 -22.533 1.00 97.75 91 PHE A C 1
ATOM 720 O O . PHE A 1 91 ? 7.786 -8.201 -23.244 1.00 97.75 91 PHE A O 1
ATOM 727 N N . GLY A 1 92 ? 9.867 -7.546 -22.729 1.00 97.19 92 GLY A N 1
ATOM 728 C CA . GLY A 1 92 ? 9.979 -6.562 -23.815 1.00 97.19 92 GLY A CA 1
ATOM 729 C C . GLY A 1 92 ? 9.004 -5.389 -23.701 1.00 97.19 92 GLY A C 1
ATOM 730 O O . GLY A 1 92 ? 8.607 -4.821 -24.720 1.00 97.19 92 GLY A O 1
ATOM 731 N N . VAL A 1 93 ? 8.542 -5.071 -22.484 1.00 96.00 93 VAL A N 1
ATOM 732 C CA . VAL A 1 93 ? 7.541 -4.023 -22.256 1.00 96.00 93 VAL A CA 1
ATOM 733 C C . VAL A 1 93 ? 7.939 -3.036 -21.170 1.00 96.00 93 VAL A C 1
ATOM 735 O O . VAL A 1 93 ? 8.312 -3.386 -20.046 1.00 96.00 93 VAL A O 1
ATOM 738 N N . ASN A 1 94 ? 7.683 -1.765 -21.468 1.00 93.31 94 ASN A N 1
ATOM 739 C CA . ASN A 1 94 ? 7.916 -0.682 -20.539 1.00 93.31 94 ASN A CA 1
ATOM 740 C C . ASN A 1 94 ? 6.632 -0.307 -19.788 1.00 93.31 94 ASN A C 1
ATOM 742 O O . ASN A 1 94 ? 5.818 0.486 -20.262 1.00 93.31 94 ASN A O 1
ATOM 746 N N . THR A 1 95 ? 6.462 -0.855 -18.585 1.00 93.69 95 THR A N 1
ATOM 747 C CA . THR A 1 95 ? 5.301 -0.548 -17.735 1.00 93.69 95 THR A CA 1
ATOM 748 C C . THR A 1 95 ? 5.503 0.782 -17.003 1.00 93.69 95 THR A C 1
ATOM 750 O O . THR A 1 95 ? 6.484 0.963 -16.279 1.00 93.69 95 THR A O 1
ATOM 753 N N . SER A 1 96 ? 4.581 1.733 -17.165 1.00 91.00 96 SER A N 1
ATOM 754 C CA . SER A 1 96 ? 4.638 3.034 -16.494 1.00 91.00 96 SER A CA 1
ATOM 755 C C . SER A 1 96 ? 4.359 2.915 -14.990 1.00 91.00 96 SER A C 1
ATOM 757 O O . SER A 1 96 ? 3.666 2.008 -14.531 1.00 91.00 96 SER A O 1
ATOM 759 N N . THR A 1 97 ? 4.859 3.867 -14.195 1.00 89.12 97 THR A N 1
ATOM 760 C CA . THR A 1 97 ? 4.581 3.913 -12.748 1.00 89.12 97 THR A CA 1
ATOM 761 C C . THR A 1 97 ? 3.078 3.970 -12.453 1.00 89.12 97 THR A C 1
ATOM 763 O O . THR A 1 97 ? 2.611 3.343 -11.508 1.00 89.12 97 THR A O 1
ATOM 766 N N . GLU A 1 98 ? 2.312 4.692 -13.275 1.00 89.06 98 GLU A N 1
ATOM 767 C CA . GLU A 1 98 ? 0.853 4.773 -13.160 1.00 89.06 98 GLU A CA 1
ATOM 768 C C . GLU A 1 98 ? 0.187 3.419 -13.416 1.00 89.06 98 GLU A C 1
ATOM 770 O O . GLU A 1 98 ? -0.667 3.000 -12.637 1.00 89.06 98 GLU A O 1
ATOM 775 N N . GLN A 1 99 ? 0.621 2.695 -14.451 1.00 93.81 99 GLN A N 1
ATOM 776 C CA . GLN A 1 99 ? 0.122 1.349 -14.731 1.00 93.81 99 GLN A CA 1
ATOM 777 C C . GLN A 1 99 ? 0.407 0.403 -13.561 1.00 93.81 99 GLN A C 1
ATOM 779 O O . GLN A 1 99 ? -0.492 -0.316 -13.136 1.00 93.81 99 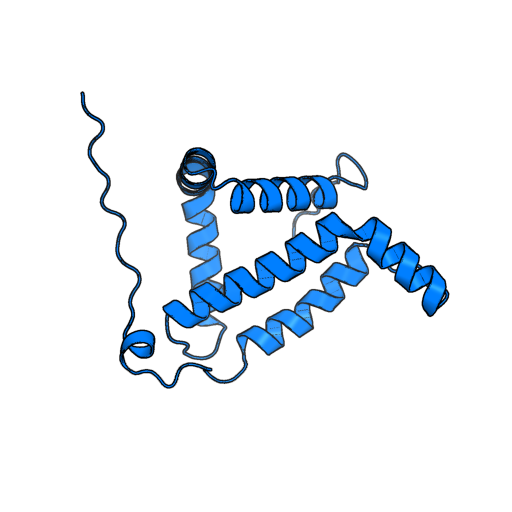GLN A O 1
ATOM 784 N N . VAL A 1 100 ? 1.608 0.455 -12.973 1.00 94.62 100 VAL A N 1
ATOM 785 C CA . VAL A 1 100 ? 1.933 -0.345 -11.780 1.00 94.62 100 VAL A CA 1
ATOM 786 C C . VAL A 1 100 ? 1.008 -0.003 -10.607 1.00 94.62 100 VAL A C 1
ATOM 788 O O . VAL A 1 100 ? 0.501 -0.911 -9.952 1.00 94.62 100 VAL A O 1
ATOM 791 N N . MET A 1 101 ? 0.728 1.280 -10.354 1.00 91.56 101 MET A N 1
ATOM 792 C CA . MET A 1 101 ? -0.228 1.672 -9.309 1.00 91.56 101 MET A CA 1
ATOM 793 C C . MET A 1 101 ? -1.643 1.157 -9.597 1.00 91.56 101 MET A C 1
ATOM 795 O O . MET A 1 101 ? -2.314 0.685 -8.682 1.00 91.56 101 MET A O 1
ATOM 799 N N . HIS A 1 102 ? -2.092 1.186 -10.854 1.00 94.75 102 HIS A N 1
ATOM 800 C CA . HIS A 1 102 ? -3.385 0.617 -11.234 1.00 94.75 102 HIS A CA 1
ATOM 801 C C . HIS A 1 102 ? -3.440 -0.904 -11.061 1.00 94.75 102 HIS A C 1
ATOM 803 O O . HIS A 1 102 ? -4.477 -1.407 -10.641 1.00 94.75 102 HIS A O 1
ATOM 809 N N . LEU A 1 103 ? -2.341 -1.629 -11.297 1.00 97.12 103 LEU A N 1
ATOM 810 C CA . LEU A 1 103 ? -2.253 -3.071 -11.028 1.00 97.12 103 LEU A CA 1
ATOM 811 C C . LEU A 1 103 ? -2.331 -3.396 -9.528 1.00 97.12 103 LEU A C 1
ATOM 813 O O . LEU A 1 103 ? -2.863 -4.438 -9.147 1.00 97.12 103 LEU A O 1
ATOM 817 N N . MET A 1 104 ? -1.858 -2.496 -8.661 1.00 97.12 104 MET A N 1
ATOM 818 C CA . MET A 1 104 ? -1.962 -2.672 -7.210 1.00 97.12 104 MET A CA 1
ATOM 819 C C . MET A 1 104 ? -3.399 -2.569 -6.696 1.00 97.12 104 MET A C 1
ATOM 821 O O . MET A 1 104 ? -3.738 -3.247 -5.731 1.00 97.12 104 MET A O 1
ATOM 825 N N . VAL A 1 105 ? -4.252 -1.744 -7.313 1.00 95.81 105 VAL A N 1
ATOM 826 C CA . VAL A 1 105 ? -5.631 -1.517 -6.845 1.00 95.81 105 VAL A CA 1
ATOM 827 C C . VAL A 1 105 ? -6.441 -2.817 -6.729 1.00 95.81 105 VAL A C 1
ATOM 829 O O . VAL A 1 105 ? -6.923 -3.089 -5.628 1.00 95.81 105 VAL A O 1
ATOM 832 N N . PRO A 1 106 ? -6.602 -3.645 -7.783 1.00 97.25 106 PRO A N 1
ATOM 833 C CA . PRO A 1 106 ? -7.349 -4.895 -7.670 1.00 97.25 106 PRO A CA 1
ATOM 834 C C . PRO A 1 106 ? -6.663 -5.897 -6.733 1.00 97.25 106 PRO A C 1
ATOM 836 O O . PRO A 1 106 ? -7.352 -6.584 -5.980 1.00 97.25 106 PRO A O 1
ATOM 839 N N . PHE A 1 107 ? -5.326 -5.938 -6.709 1.00 97.88 107 PHE A N 1
ATOM 840 C CA . PHE A 1 107 ? -4.566 -6.812 -5.811 1.00 97.88 107 PHE A CA 1
ATOM 841 C C . PHE A 1 107 ? -4.834 -6.486 -4.331 1.00 97.88 107 PHE A C 1
ATOM 843 O O . PHE A 1 107 ? -5.191 -7.363 -3.544 1.00 97.88 107 PHE A O 1
ATOM 850 N N . PHE A 1 108 ? -4.753 -5.209 -3.956 1.00 96.25 108 PHE A N 1
ATOM 851 C CA . PHE A 1 108 ? -5.064 -4.733 -2.608 1.00 96.25 108 PHE A CA 1
ATOM 852 C C . PHE A 1 108 ? -6.542 -4.892 -2.267 1.00 96.25 108 PHE A C 1
ATOM 854 O O . PHE A 1 108 ? -6.879 -5.329 -1.170 1.00 96.25 108 PHE A O 1
ATOM 861 N N . ALA A 1 109 ? -7.433 -4.586 -3.208 1.00 94.69 109 ALA A N 1
ATOM 862 C CA . ALA A 1 109 ? -8.870 -4.722 -3.017 1.00 94.69 109 ALA A CA 1
ATOM 863 C C . ALA A 1 109 ? -9.289 -6.173 -2.733 1.00 94.69 109 ALA A C 1
ATOM 865 O O . ALA A 1 109 ? -10.180 -6.389 -1.909 1.00 94.69 109 ALA A O 1
ATOM 866 N N . ALA A 1 110 ? -8.662 -7.147 -3.396 1.00 96.12 110 ALA A N 1
ATOM 867 C CA . ALA A 1 110 ? -8.875 -8.565 -3.134 1.00 96.12 110 ALA A CA 1
ATOM 868 C C . ALA A 1 110 ? -8.227 -8.996 -1.810 1.00 96.12 110 ALA A C 1
ATOM 870 O O . ALA A 1 110 ? -8.898 -9.600 -0.978 1.00 96.12 110 ALA A O 1
ATOM 871 N N . GLY A 1 111 ? -6.972 -8.608 -1.551 1.00 94.38 111 GLY A N 1
ATOM 872 C CA . GLY A 1 111 ? -6.280 -8.923 -0.294 1.00 94.38 111 GLY A CA 1
ATOM 873 C C . GLY A 1 111 ? -6.992 -8.371 0.948 1.00 94.38 111 GLY A C 1
ATOM 874 O O . GLY A 1 111 ? -7.050 -9.024 1.986 1.00 94.38 111 GLY A O 1
ATOM 875 N N . MET A 1 112 ? -7.630 -7.205 0.840 1.00 94.44 112 MET A N 1
ATOM 876 C CA . MET A 1 112 ? -8.469 -6.640 1.902 1.00 94.44 112 MET A CA 1
ATOM 877 C C . MET A 1 112 ? -9.793 -7.381 2.109 1.00 94.44 112 MET A C 1
ATOM 879 O O . MET A 1 112 ? -10.372 -7.278 3.185 1.00 94.44 112 MET A O 1
ATOM 883 N N . ARG A 1 113 ? -10.270 -8.124 1.105 1.00 94.12 113 ARG A N 1
ATOM 884 C CA . ARG A 1 113 ? -11.522 -8.895 1.154 1.00 94.12 113 ARG A CA 1
ATOM 885 C C . ARG A 1 113 ? -11.329 -10.387 1.401 1.00 94.12 113 ARG A C 1
ATOM 887 O O . ARG A 1 113 ? -12.323 -11.081 1.577 1.00 94.12 113 ARG A O 1
ATOM 894 N N . ALA A 1 114 ? -10.088 -10.869 1.413 1.00 95.62 114 ALA A N 1
ATOM 895 C CA . ALA A 1 114 ? -9.778 -12.247 1.766 1.00 95.62 114 ALA A CA 1
ATOM 896 C C . ALA A 1 114 ? -10.336 -12.594 3.155 1.00 95.62 114 ALA A C 1
ATOM 898 O O . ALA A 1 114 ? -10.424 -11.716 4.021 1.00 95.62 114 ALA A O 1
ATOM 899 N N . GLU A 1 115 ? -10.675 -13.863 3.367 1.00 94.50 115 GLU A N 1
ATOM 900 C CA . GLU A 1 115 ? -11.113 -14.374 4.669 1.00 94.50 115 GLU A CA 1
ATOM 901 C C . GLU A 1 115 ? -10.084 -14.072 5.766 1.00 94.50 115 GLU A C 1
ATOM 903 O O . GLU A 1 115 ? -8.904 -13.853 5.481 1.00 94.50 115 GLU A O 1
ATOM 908 N N . SER A 1 116 ? -10.553 -13.986 7.014 1.00 94.62 116 SER A N 1
ATOM 909 C CA . SER A 1 116 ? -9.681 -13.774 8.175 1.00 94.62 116 SER A CA 1
ATOM 910 C C . SER A 1 116 ? -8.663 -14.905 8.262 1.00 94.62 116 SER A C 1
ATOM 912 O O . SER A 1 116 ? -9.043 -16.071 8.258 1.00 94.62 116 SER A O 1
ATOM 914 N N . GLY A 1 117 ? -7.382 -14.557 8.373 1.00 94.94 117 GLY A N 1
ATOM 915 C CA . GLY A 1 117 ? -6.313 -15.521 8.655 1.00 94.94 117 GLY A CA 1
ATOM 916 C C . GLY A 1 117 ? -6.069 -15.744 10.151 1.00 94.94 117 GLY A C 1
ATOM 917 O O . GLY A 1 117 ? -5.078 -16.372 10.518 1.00 94.94 117 GLY A O 1
ATOM 918 N N . ILE A 1 118 ? -6.895 -15.156 11.023 1.00 95.00 118 ILE A N 1
ATOM 919 C CA . ILE A 1 118 ? -6.759 -15.254 12.477 1.00 95.00 118 ILE A CA 1
ATOM 920 C C . ILE A 1 118 ? -7.758 -16.265 13.033 1.00 95.00 118 ILE A C 1
ATOM 922 O O . ILE A 1 118 ? -8.949 -15.970 13.119 1.00 95.00 118 ILE A O 1
ATOM 926 N N . ASP A 1 119 ? -7.224 -17.389 13.507 1.00 93.62 119 ASP A N 1
ATOM 927 C CA . ASP A 1 119 ? -7.959 -18.387 14.293 1.00 93.62 119 ASP A CA 1
ATOM 928 C C . ASP A 1 119 ? -7.668 -18.280 15.802 1.00 93.62 119 ASP A C 1
ATOM 930 O O . ASP A 1 119 ? -8.413 -18.810 16.625 1.00 93.62 119 ASP A O 1
ATOM 934 N N . ASP A 1 120 ? -6.595 -17.577 16.188 1.00 95.56 120 ASP A N 1
ATOM 935 C CA . ASP A 1 120 ? -6.216 -17.372 17.589 1.00 95.56 120 ASP A CA 1
ATOM 936 C C . ASP A 1 120 ? -7.215 -16.425 18.293 1.00 95.56 120 ASP A C 1
ATOM 938 O O . ASP A 1 120 ? -7.284 -15.238 17.939 1.00 95.56 120 ASP A O 1
ATOM 942 N N . PRO A 1 121 ? -7.945 -16.886 19.331 1.00 93.31 121 PRO A N 1
ATOM 943 C CA . PRO A 1 121 ? -8.914 -16.063 20.053 1.00 93.31 121 PRO A CA 1
ATOM 944 C C . PRO A 1 121 ? -8.313 -14.808 20.698 1.00 93.31 121 PRO A C 1
ATOM 946 O O . PRO A 1 121 ? -8.993 -13.783 20.802 1.00 93.31 121 PRO A O 1
ATOM 949 N N . LEU A 1 122 ? -7.044 -14.855 21.123 1.00 94.44 122 LEU A N 1
ATOM 950 C CA . LEU A 1 122 ? -6.362 -13.704 21.718 1.00 94.44 122 LEU A CA 1
ATOM 951 C C . LEU A 1 122 ? -6.154 -12.598 20.684 1.00 94.44 122 LEU A C 1
ATOM 953 O O . LEU A 1 122 ? -6.373 -11.421 20.977 1.00 94.44 122 LEU A O 1
ATOM 957 N N . LEU A 1 123 ? -5.751 -12.975 19.471 1.00 93.25 123 LEU A N 1
ATOM 958 C CA . LEU A 1 123 ? -5.576 -12.037 18.369 1.00 93.25 123 LEU A CA 1
ATOM 959 C C . LEU A 1 123 ? -6.930 -11.548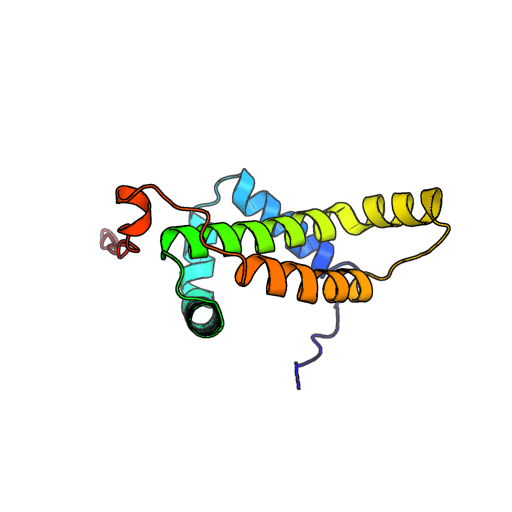 17.845 1.00 93.25 123 LEU A C 1
ATOM 961 O O . LEU A 1 123 ? -7.088 -10.351 17.606 1.00 93.25 123 LEU A O 1
ATOM 965 N N . ALA A 1 124 ? -7.928 -12.428 17.742 1.00 92.31 124 ALA A N 1
ATOM 966 C CA . ALA A 1 124 ? -9.277 -12.064 17.315 1.00 92.31 124 ALA A CA 1
ATOM 967 C C . ALA A 1 124 ? -9.919 -11.011 18.241 1.00 92.31 124 ALA A C 1
ATOM 969 O O . ALA A 1 124 ? -10.589 -10.088 17.774 1.00 92.31 124 ALA A O 1
ATOM 970 N N . GLY A 1 125 ? -9.672 -11.111 19.552 1.00 91.44 125 GLY A N 1
ATOM 971 C CA . GLY A 1 125 ? -10.145 -10.154 20.556 1.00 91.44 125 GLY A CA 1
ATOM 972 C C . GLY A 1 125 ? -9.294 -8.885 20.703 1.00 91.44 125 GLY A C 1
ATOM 973 O O . GLY A 1 125 ? -9.661 -7.993 21.473 1.00 91.44 125 GLY A O 1
ATOM 974 N N . ALA A 1 126 ? -8.159 -8.773 20.006 1.00 92.81 126 ALA A N 1
ATOM 975 C CA . ALA A 1 126 ? -7.218 -7.679 20.212 1.00 92.81 126 ALA A CA 1
ATOM 976 C C . ALA A 1 126 ? -7.777 -6.332 19.718 1.00 92.81 126 ALA A C 1
ATOM 978 O O . ALA A 1 126 ? -8.105 -6.152 18.545 1.00 92.81 126 ALA A O 1
ATOM 979 N N . GLN A 1 127 ? -7.828 -5.352 20.624 1.00 88.00 127 GLN A N 1
ATOM 980 C CA . GLN A 1 127 ? -8.286 -3.990 20.342 1.00 88.00 127 GLN A CA 1
ATOM 981 C C . GLN A 1 127 ? -7.125 -2.994 20.314 1.00 88.00 127 GLN A C 1
ATOM 983 O O . GLN A 1 127 ? -6.112 -3.157 21.005 1.00 88.00 127 GLN A O 1
ATOM 988 N N . LEU A 1 128 ? -7.288 -1.920 19.537 1.00 82.81 128 LEU A N 1
ATOM 989 C CA . LEU A 1 128 ? -6.322 -0.826 19.498 1.00 82.81 128 LEU A CA 1
ATOM 990 C C . LEU A 1 128 ? -6.229 -0.166 20.881 1.00 82.81 128 LEU A C 1
ATOM 992 O O . LEU A 1 128 ? -7.208 0.369 21.397 1.00 82.81 128 LEU A O 1
ATOM 996 N N . ARG A 1 129 ? -5.031 -0.159 21.469 1.00 83.69 129 ARG A N 1
ATOM 997 C CA . ARG A 1 129 ? -4.792 0.516 22.748 1.00 83.69 129 ARG A CA 1
ATOM 998 C C . ARG A 1 129 ? -4.665 2.029 22.524 1.00 83.69 129 ARG A C 1
ATOM 1000 O O . ARG A 1 129 ? -3.820 2.436 21.718 1.00 83.69 129 ARG A O 1
ATOM 1007 N N . PRO A 1 130 ? -5.444 2.874 23.227 1.00 72.19 130 PRO A N 1
ATOM 1008 C CA . PRO A 1 130 ? -5.276 4.318 23.153 1.00 72.19 130 PRO A CA 1
ATOM 1009 C C . PRO A 1 130 ? -3.862 4.694 23.604 1.00 72.19 130 PRO A C 1
ATOM 1011 O O . PRO A 1 130 ? -3.376 4.233 24.638 1.00 72.19 130 PRO A O 1
ATOM 1014 N N . ARG A 1 131 ? -3.177 5.537 22.830 1.00 65.38 131 ARG A N 1
ATOM 1015 C CA . ARG A 1 131 ? -1.860 6.042 23.219 1.00 65.38 131 ARG A CA 1
ATOM 1016 C C . ARG A 1 131 ? -2.057 7.136 24.269 1.00 65.38 131 ARG A C 1
ATOM 1018 O O . ARG A 1 131 ? -2.484 8.235 23.924 1.00 65.38 131 ARG A O 1
ATOM 1025 N N . ASN A 1 132 ? -1.745 6.849 25.534 1.00 52.91 132 ASN A N 1
ATOM 1026 C CA . ASN A 1 132 ? -1.720 7.877 26.576 1.00 52.91 132 ASN A CA 1
ATOM 1027 C C . ASN A 1 132 ? -0.716 8.969 26.180 1.00 52.91 132 ASN A C 1
ATOM 1029 O O . ASN A 1 132 ? 0.448 8.684 25.885 1.00 52.91 132 ASN A O 1
ATOM 1033 N N . LYS A 1 133 ? -1.167 10.228 26.156 1.00 54.22 133 LYS A N 1
ATOM 1034 C CA . LYS A 1 133 ? -0.268 11.380 26.083 1.00 54.22 133 LYS A CA 1
ATOM 1035 C C . LYS A 1 133 ? 0.483 11.439 27.410 1.00 54.22 133 LYS A C 1
ATOM 1037 O O . LYS A 1 133 ? -0.106 11.810 28.419 1.00 54.22 133 LYS A O 1
ATOM 1042 N N . THR A 1 134 ? 1.762 11.077 27.431 1.00 46.41 134 THR A N 1
ATOM 1043 C CA . THR A 1 134 ? 2.629 11.473 28.545 1.00 46.41 134 THR A CA 1
ATOM 1044 C C . THR A 1 134 ? 2.638 13.005 28.571 1.00 46.41 134 THR A C 1
ATOM 1046 O O . THR A 1 134 ? 2.949 13.595 27.529 1.00 46.41 134 THR A O 1
ATOM 1049 N N . PRO A 1 135 ? 2.251 13.671 29.675 1.00 40.62 135 PRO A N 1
ATOM 1050 C CA . PRO A 1 135 ? 2.326 15.123 29.748 1.00 40.62 135 PRO A CA 1
ATOM 1051 C C . PRO A 1 135 ? 3.778 15.542 29.508 1.00 40.62 135 PRO A C 1
ATOM 1053 O O . PRO A 1 135 ? 4.705 14.930 30.045 1.00 40.62 135 PRO A O 1
ATOM 1056 N N . ALA A 1 136 ? 3.974 16.540 28.643 1.00 42.81 136 ALA A N 1
ATOM 1057 C CA . ALA A 1 136 ? 5.274 17.174 28.492 1.00 42.81 136 ALA A CA 1
ATOM 1058 C C . ALA A 1 136 ? 5.694 17.663 29.883 1.00 42.81 136 ALA A C 1
ATOM 1060 O O . ALA A 1 136 ? 4.926 18.373 30.531 1.00 42.81 136 ALA A O 1
ATOM 1061 N N . LYS A 1 137 ? 6.857 17.217 30.371 1.00 42.28 137 LYS A N 1
ATOM 1062 C CA . LYS A 1 137 ? 7.443 17.797 31.581 1.00 42.28 137 LYS A CA 1
ATOM 1063 C C . LYS A 1 137 ? 7.597 19.300 31.326 1.00 42.28 137 LYS A C 1
ATOM 1065 O O . LYS A 1 137 ? 8.189 19.665 30.309 1.00 42.28 137 LYS A O 1
ATOM 1070 N N . ALA A 1 138 ? 6.966 20.095 32.191 1.00 44.97 138 ALA A N 1
ATOM 1071 C CA . ALA A 1 138 ? 7.115 21.544 32.261 1.00 44.97 138 ALA A CA 1
ATOM 1072 C C . ALA A 1 138 ? 8.554 21.923 32.626 1.00 44.97 138 ALA A C 1
ATOM 1074 O O . ALA A 1 138 ? 9.205 21.108 33.327 1.00 44.97 138 ALA A O 1
#